Protein AF-A0A084VKW7-F1 (afdb_monomer_lite)

Radius of gyration: 19.2 Å; chains: 1; bounding box: 44×48×52 Å

Secondary structure (DSSP, 8-state):
--HHHHHHHHHHHHT-HHHHHHHHHH---TTHHHHHHHHHHHHHHTT----HHHHHHHHHHHHHHHHHHHHTT---GGGHHHHHHHHHHHHHHHHHHHHHS-TT-GGG--HHHHHHHHHHHHHHHHHHHH-TTSTHHHHHHHHHHHHHHHH-SPPTT-HHHHTTT----

Structure (mmCIF, N/CA/C/O backbone):
data_AF-A0A084VKW7-F1
#
_entry.id   AF-A0A084VKW7-F1
#
loop_
_atom_site.group_PDB
_atom_site.id
_atom_site.type_symbol
_atom_site.label_atom_id
_atom_site.label_alt_id
_atom_site.label_comp_id
_atom_site.label_asym_id
_atom_site.label_entity_id
_atom_site.label_seq_id
_atom_site.pdbx_PDB_ins_code
_atom_site.Cartn_x
_atom_site.Cartn_y
_atom_site.Cartn_z
_atom_site.occupancy
_atom_site.B_iso_or_equiv
_atom_site.auth_seq_id
_atom_site.auth_comp_id
_atom_site.auth_asym_id
_atom_site.auth_atom_id
_atom_site.pdbx_PDB_model_num
ATOM 1 N N . MET A 1 1 ? -5.909 1.938 31.028 1.00 54.00 1 MET A N 1
ATOM 2 C CA . MET A 1 1 ? -6.326 2.103 29.620 1.00 54.00 1 MET A CA 1
ATOM 3 C C . MET A 1 1 ? -6.392 3.584 29.345 1.00 54.00 1 MET A C 1
ATOM 5 O O . MET A 1 1 ? -7.127 4.265 30.053 1.00 54.00 1 MET A O 1
ATOM 9 N N . ASP A 1 2 ? -5.595 4.051 28.392 1.00 72.12 2 ASP A N 1
ATOM 10 C CA . ASP A 1 2 ? -5.531 5.462 28.027 1.00 72.12 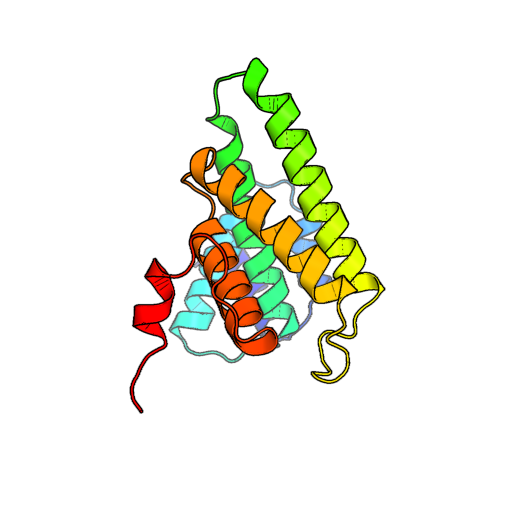2 ASP A CA 1
ATOM 11 C C . ASP A 1 2 ? -6.877 5.934 27.447 1.00 72.12 2 ASP A C 1
ATOM 13 O O . ASP A 1 2 ? -7.560 5.192 26.730 1.00 72.12 2 ASP A O 1
ATOM 17 N N . ARG A 1 3 ? -7.296 7.152 27.800 1.00 76.94 3 ARG A N 1
ATOM 18 C CA . ARG A 1 3 ? -8.562 7.749 27.346 1.00 76.94 3 ARG A CA 1
ATOM 19 C C . ARG A 1 3 ? -8.540 7.947 25.828 1.00 76.94 3 ARG A C 1
ATOM 21 O O . ARG A 1 3 ? -9.577 7.782 25.185 1.00 76.94 3 ARG A O 1
ATOM 28 N N . SER A 1 4 ? -7.357 8.214 25.277 1.00 78.56 4 SER A N 1
ATOM 29 C CA . SER A 1 4 ? -7.120 8.414 23.847 1.00 78.56 4 SER A CA 1
ATOM 30 C C . SER A 1 4 ? -7.295 7.122 23.044 1.00 78.56 4 SER A C 1
ATOM 32 O O . SER A 1 4 ? -8.042 7.116 22.067 1.00 78.56 4 SER A O 1
ATOM 34 N N . CYS A 1 5 ? -6.752 5.988 23.510 1.00 82.69 5 CYS A N 1
ATOM 35 C CA . CYS A 1 5 ? -6.929 4.686 22.845 1.00 82.69 5 CYS A CA 1
ATOM 36 C C . CYS A 1 5 ? -8.404 4.280 22.720 1.00 82.69 5 CYS A C 1
ATOM 38 O O . CYS A 1 5 ? -8.827 3.799 21.672 1.00 82.69 5 CYS A O 1
ATOM 40 N N . ARG A 1 6 ? -9.222 4.514 23.757 1.00 85.06 6 ARG A N 1
ATOM 41 C CA . ARG A 1 6 ? -10.665 4.209 23.697 1.00 85.06 6 ARG A CA 1
ATOM 42 C C . ARG A 1 6 ? -11.414 5.094 22.706 1.00 85.06 6 ARG A C 1
ATOM 44 O O . ARG A 1 6 ? -12.337 4.619 22.049 1.00 85.06 6 ARG A O 1
ATOM 51 N N . LYS A 1 7 ? -11.034 6.371 22.604 1.00 86.69 7 LYS A N 1
ATOM 52 C CA . LYS A 1 7 ? -11.626 7.299 21.633 1.00 86.69 7 LYS A CA 1
ATOM 53 C C . LYS A 1 7 ? -11.346 6.819 20.207 1.00 86.69 7 LYS A C 1
ATOM 55 O O . LYS A 1 7 ? -12.284 6.665 19.434 1.00 86.69 7 LYS A O 1
ATOM 60 N N . ILE A 1 8 ? -10.090 6.479 19.913 1.00 87.12 8 ILE A N 1
ATOM 61 C CA . ILE A 1 8 ? -9.663 5.941 18.614 1.00 87.12 8 ILE A CA 1
ATOM 62 C C . ILE A 1 8 ? -10.400 4.633 18.283 1.00 87.12 8 ILE A C 1
ATOM 64 O O . ILE A 1 8 ? -10.915 4.483 17.179 1.00 87.12 8 ILE A O 1
ATOM 68 N N . GLN A 1 9 ? -10.524 3.711 19.245 1.00 88.69 9 GLN A N 1
ATOM 69 C CA . GLN A 1 9 ? -11.262 2.458 19.044 1.00 88.69 9 GLN A CA 1
ATOM 70 C C . GLN A 1 9 ? -12.722 2.694 18.651 1.00 88.69 9 GLN A C 1
ATOM 72 O O . GLN A 1 9 ? -13.212 2.060 17.721 1.00 88.69 9 GLN A O 1
ATOM 77 N N . ASN A 1 10 ? -13.410 3.613 19.331 1.00 89.06 10 ASN A N 1
ATOM 78 C CA . ASN A 1 10 ? -14.802 3.925 19.013 1.00 89.06 10 ASN A CA 1
ATOM 79 C C . ASN A 1 10 ? -14.943 4.511 17.603 1.00 89.06 10 ASN A C 1
ATOM 81 O O . ASN A 1 10 ? -15.852 4.115 16.880 1.00 89.06 10 ASN A O 1
ATOM 85 N N . ILE A 1 11 ? -14.030 5.393 17.190 1.00 88.69 11 ILE A N 1
ATOM 86 C CA . ILE A 1 11 ? -14.020 5.961 15.833 1.00 88.69 11 ILE A CA 1
ATOM 87 C C . ILE A 1 11 ? -13.839 4.849 14.787 1.00 88.69 11 ILE A C 1
ATOM 89 O O . ILE A 1 11 ? -14.606 4.778 13.826 1.00 88.69 11 ILE A O 1
ATO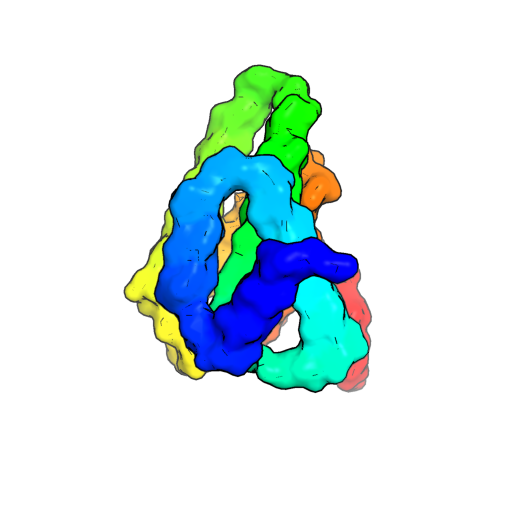M 93 N N . MET A 1 12 ? -12.886 3.931 15.009 1.00 89.50 12 MET A N 1
ATOM 94 C CA . MET A 1 12 ? -12.634 2.794 14.113 1.00 89.50 12 MET A CA 1
ATOM 95 C C . MET A 1 12 ? -13.842 1.859 13.993 1.00 89.50 12 MET A C 1
ATOM 97 O O . MET A 1 12 ? -14.191 1.446 12.889 1.00 89.50 12 MET A O 1
ATOM 101 N N . ILE A 1 13 ? -14.486 1.528 15.118 1.00 90.88 13 ILE A N 1
ATOM 102 C CA . ILE A 1 13 ? -15.669 0.655 15.145 1.00 90.88 13 ILE A CA 1
ATOM 103 C C . ILE A 1 13 ? -16.850 1.317 14.429 1.00 90.88 13 ILE A C 1
ATOM 105 O O . ILE A 1 13 ? -17.571 0.649 13.693 1.00 90.88 13 ILE A O 1
ATOM 109 N N . ASN A 1 14 ? -17.030 2.625 14.615 1.00 89.06 14 ASN A N 1
ATOM 110 C CA . ASN A 1 14 ? -18.103 3.384 13.975 1.00 89.06 14 ASN A CA 1
ATOM 111 C C . ASN A 1 14 ? -17.892 3.571 12.464 1.00 89.06 14 ASN A C 1
ATOM 113 O O . ASN A 1 14 ? -18.803 4.037 11.785 1.00 89.06 14 ASN A O 1
ATOM 117 N N . GLY A 1 15 ? -16.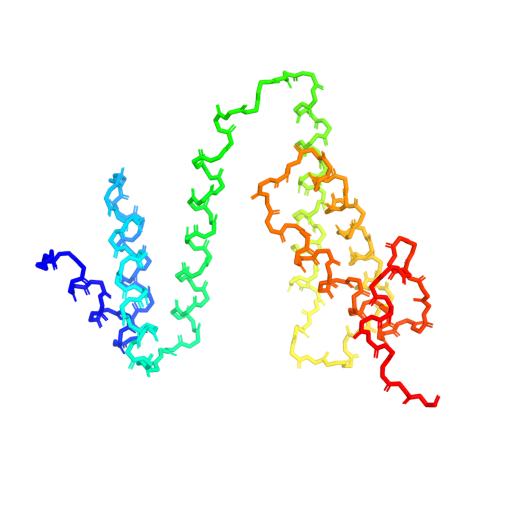712 3.230 11.932 1.00 85.06 15 GLY A N 1
ATOM 118 C CA . GLY A 1 15 ? -16.409 3.376 10.510 1.00 85.06 15 GLY A CA 1
ATOM 119 C C . GLY A 1 15 ? -16.237 4.828 10.058 1.00 85.06 15 GLY A C 1
ATOM 120 O O . GLY A 1 15 ? -16.338 5.099 8.867 1.00 85.06 15 GLY A O 1
ATOM 121 N N . ASN A 1 16 ? -16.003 5.768 10.980 1.00 88.31 16 ASN A N 1
ATOM 122 C CA . ASN A 1 16 ? -15.911 7.189 10.649 1.00 88.31 16 ASN A CA 1
ATOM 123 C C . ASN A 1 16 ? -14.491 7.556 10.190 1.00 88.31 16 ASN A C 1
ATOM 125 O O . ASN A 1 16 ? -13.661 7.987 10.992 1.00 88.31 16 ASN A O 1
ATOM 129 N N . LEU A 1 17 ? -14.211 7.356 8.899 1.00 88.00 17 LEU A N 1
ATOM 130 C CA . LEU A 1 17 ? -12.890 7.612 8.321 1.00 88.00 17 LEU A CA 1
ATOM 131 C C . LEU A 1 17 ? -12.476 9.083 8.454 1.00 88.00 17 LEU A C 1
ATOM 133 O O . LEU A 1 17 ? -11.359 9.351 8.876 1.00 88.00 17 LEU A O 1
ATOM 137 N N . SER A 1 18 ? -13.372 10.032 8.177 1.00 86.94 18 SER A N 1
ATOM 138 C CA . SER A 1 18 ? -13.041 11.463 8.211 1.00 86.94 18 SER A CA 1
ATOM 139 C C . SER A 1 18 ? -12.635 11.948 9.605 1.00 86.94 18 SER A C 1
ATOM 141 O O . SER A 1 18 ? -11.727 12.761 9.742 1.00 86.94 18 SER A O 1
ATOM 143 N N . GLU A 1 19 ? -13.279 11.434 10.655 1.00 87.19 19 GLU A N 1
ATOM 144 C CA . GLU A 1 19 ? -12.906 11.753 12.039 1.00 87.19 19 GLU A CA 1
ATOM 145 C C . GLU A 1 19 ? -11.561 11.117 12.423 1.00 87.19 19 GLU A C 1
ATOM 147 O O . GLU A 1 19 ? -10.783 11.709 13.171 1.00 87.19 19 GLU A O 1
ATOM 152 N N . LEU A 1 20 ? -11.260 9.932 11.883 1.00 86.31 20 LEU A N 1
ATOM 153 C CA . LEU A 1 20 ? -9.973 9.270 12.078 1.00 86.31 20 LEU A CA 1
ATOM 154 C C . LEU A 1 20 ? -8.838 10.006 11.349 1.00 86.31 20 LEU A C 1
ATOM 156 O O . LEU A 1 20 ? -7.764 10.182 11.919 1.00 86.31 20 LEU A O 1
ATOM 160 N N . GLU A 1 21 ? -9.087 10.474 10.126 1.00 87.44 21 GLU A N 1
ATOM 161 C CA . GLU A 1 21 ? -8.161 11.294 9.339 1.00 87.44 21 GLU A CA 1
ATOM 162 C C . GLU A 1 21 ? -7.846 12.610 10.042 1.00 87.44 21 GLU A C 1
ATOM 164 O O . GLU A 1 21 ? -6.675 12.953 10.188 1.00 87.44 21 GLU A O 1
ATOM 169 N N . GLN A 1 22 ? -8.871 13.315 10.530 1.00 85.62 22 GLN A N 1
ATOM 170 C CA . GLN A 1 22 ? -8.690 14.548 11.298 1.00 85.62 22 GLN A CA 1
ATOM 171 C C . GLN A 1 22 ? -7.852 14.309 12.552 1.00 85.62 22 GLN A C 1
ATOM 173 O O . GLN A 1 22 ? -6.930 15.068 12.815 1.00 85.62 22 GLN A O 1
ATOM 178 N N . LEU A 1 23 ? -8.104 13.221 13.288 1.00 84.50 23 LEU A N 1
ATOM 179 C CA . LEU A 1 23 ? -7.336 12.892 14.491 1.00 84.50 23 LEU A CA 1
ATOM 180 C C . LEU A 1 23 ? -5.849 12.660 14.185 1.00 84.50 23 LEU A C 1
ATOM 182 O O . LEU A 1 23 ? -4.996 13.073 14.962 1.00 84.50 23 LEU A O 1
ATOM 186 N N . VAL A 1 24 ? -5.537 12.026 13.052 1.00 81.62 24 VAL A N 1
ATOM 187 C CA . VAL A 1 24 ? -4.151 11.780 12.623 1.00 81.62 24 VAL A CA 1
ATOM 188 C C . VAL A 1 24 ? -3.494 13.030 12.017 1.00 81.62 24 VAL A C 1
ATOM 190 O O . VAL A 1 24 ? -2.277 13.166 12.099 1.00 81.62 24 VAL A O 1
ATOM 193 N N . GLN A 1 25 ? -4.262 13.945 11.415 1.00 77.69 25 GLN A N 1
ATOM 194 C CA . GLN A 1 25 ? -3.742 15.186 10.822 1.00 77.69 25 GLN A CA 1
ATOM 195 C C . GLN A 1 25 ? -3.560 16.325 11.836 1.00 77.69 25 GLN A C 1
ATOM 197 O O . GLN A 1 25 ? -2.604 17.090 11.706 1.00 77.69 25 GLN A O 1
ATOM 202 N N . ASP A 1 26 ? -4.457 16.448 12.818 1.00 68.06 26 ASP A N 1
ATOM 203 C CA . ASP A 1 26 ? -4.440 17.530 13.812 1.00 68.06 26 ASP A CA 1
ATOM 204 C C . ASP A 1 26 ? -3.394 17.309 14.914 1.00 68.06 26 ASP A C 1
ATOM 206 O O . ASP A 1 26 ? -2.934 18.272 15.532 1.00 68.06 26 ASP A O 1
ATOM 210 N N . GLU A 1 27 ? -2.991 16.062 15.169 1.00 60.06 27 GLU A N 1
ATOM 211 C CA . GLU A 1 27 ? -1.979 15.757 16.176 1.00 60.06 27 GLU A CA 1
ATOM 212 C C . GLU A 1 27 ? -0.581 15.642 15.548 1.00 60.06 27 GLU A C 1
ATOM 214 O O . GLU A 1 27 ? -0.187 14.622 14.992 1.00 60.06 27 GLU A O 1
ATOM 219 N N . THR A 1 28 ? 0.230 16.686 15.727 1.00 54.03 28 THR A N 1
ATOM 220 C CA . THR A 1 28 ? 1.699 16.667 15.577 1.00 54.03 28 THR A CA 1
ATOM 221 C C . THR A 1 28 ? 2.410 15.875 16.690 1.00 54.03 28 THR A C 1
ATOM 223 O O . THR A 1 28 ? 3.624 16.005 16.858 1.00 54.03 28 THR A O 1
ATOM 226 N N . ASP A 1 29 ? 1.673 15.086 17.476 1.00 54.31 29 ASP A N 1
ATOM 227 C CA . ASP A 1 29 ? 2.109 14.561 18.767 1.00 54.31 29 ASP A CA 1
ATOM 228 C C . ASP A 1 29 ? 2.707 13.148 18.650 1.00 54.31 29 ASP A C 1
ATOM 230 O O . ASP A 1 29 ? 2.173 12.253 17.992 1.00 54.31 29 ASP A O 1
ATOM 234 N N . ASP A 1 30 ? 3.815 12.918 19.358 1.00 60.75 30 ASP A N 1
ATOM 235 C CA . ASP A 1 30 ? 4.601 11.666 19.373 1.00 60.75 30 ASP A CA 1
ATOM 236 C C . ASP A 1 30 ? 3.793 10.447 19.899 1.00 60.75 30 ASP A C 1
ATOM 238 O O . ASP A 1 30 ? 4.212 9.291 19.814 1.00 60.75 30 ASP A O 1
ATOM 242 N N . PHE A 1 31 ? 2.587 10.689 20.427 1.00 64.56 31 PHE A N 1
ATOM 243 C CA . PHE A 1 31 ? 1.714 9.696 21.057 1.00 64.56 31 PHE A CA 1
ATOM 244 C C . PHE A 1 31 ? 0.592 9.161 20.155 1.00 64.56 31 PHE A C 1
ATOM 246 O O . PHE A 1 31 ? 0.018 8.112 20.467 1.00 64.56 31 PHE A O 1
ATOM 253 N N . THR A 1 32 ? 0.283 9.806 19.027 1.00 79.12 32 THR A N 1
ATOM 254 C CA . THR A 1 32 ? -0.851 9.421 18.168 1.00 79.12 32 THR A CA 1
ATOM 255 C C . THR A 1 32 ? -0.617 8.068 17.496 1.00 79.12 32 THR A C 1
ATOM 257 O O . THR A 1 32 ? -1.489 7.200 17.534 1.00 79.12 32 THR A O 1
ATOM 260 N N . ILE A 1 33 ? 0.585 7.823 16.963 1.00 84.50 33 ILE A N 1
ATOM 261 C CA . ILE A 1 33 ? 0.936 6.550 16.310 1.00 84.50 33 ILE A CA 1
ATOM 262 C C . ILE A 1 33 ? 0.985 5.371 17.302 1.00 84.50 33 ILE A C 1
ATOM 264 O O . ILE A 1 33 ? 0.388 4.330 17.001 1.00 84.50 33 ILE A O 1
ATOM 268 N N . PRO A 1 34 ? 1.623 5.474 18.487 1.00 85.88 34 PRO A N 1
ATOM 269 C CA . PRO A 1 34 ? 1.532 4.435 19.514 1.00 85.88 34 PRO A CA 1
ATOM 270 C C . PRO A 1 34 ? 0.089 4.120 19.931 1.00 85.88 34 PRO A C 1
ATOM 272 O O . PRO A 1 34 ? -0.284 2.947 20.000 1.00 85.88 34 PRO A O 1
ATOM 275 N N . ASN A 1 35 ? -0.743 5.148 20.135 1.00 87.81 35 ASN A N 1
ATOM 276 C CA . ASN A 1 35 ? -2.146 4.976 20.517 1.00 87.81 35 ASN A CA 1
ATOM 277 C C . ASN A 1 35 ? -2.981 4.340 19.393 1.00 87.81 35 ASN A C 1
ATOM 279 O O . ASN A 1 35 ? -3.804 3.463 19.661 1.00 87.81 35 ASN A O 1
ATOM 283 N N . LEU A 1 36 ? -2.732 4.720 18.135 1.00 87.88 36 LEU A N 1
ATOM 284 C CA . LEU A 1 36 ? -3.341 4.117 16.946 1.00 87.88 36 LEU A CA 1
ATOM 285 C C . LEU A 1 36 ? -2.954 2.638 16.816 1.00 87.88 36 LEU A C 1
ATOM 287 O O . LEU A 1 36 ? -3.818 1.784 16.619 1.00 87.88 36 LEU A O 1
ATOM 291 N N . THR A 1 37 ? -1.666 2.329 16.999 1.00 89.12 37 THR A N 1
ATOM 292 C CA . THR A 1 37 ? -1.126 0.961 16.964 1.00 89.12 37 THR A CA 1
ATOM 293 C C . THR A 1 37 ? -1.781 0.099 18.037 1.00 89.12 37 THR A C 1
ATOM 295 O O . THR A 1 37 ? -2.262 -0.997 17.747 1.00 89.12 37 THR A O 1
ATOM 298 N N . GLN A 1 38 ? -1.830 0.597 19.276 1.00 89.31 38 GLN A N 1
ATOM 299 C CA . GLN A 1 38 ? -2.431 -0.120 20.394 1.00 89.31 38 GLN A CA 1
ATOM 300 C C . GLN A 1 38 ? -3.930 -0.346 20.168 1.00 89.31 38 GLN A C 1
ATOM 302 O O . GLN A 1 38 ? -4.408 -1.472 20.320 1.00 89.31 38 GLN A O 1
ATOM 307 N N . ALA A 1 39 ? -4.668 0.699 19.784 1.00 90.44 39 ALA A N 1
ATOM 308 C CA . ALA A 1 39 ? -6.096 0.612 19.510 1.00 90.44 39 ALA A CA 1
ATOM 309 C C . ALA A 1 39 ? -6.393 -0.441 18.434 1.00 90.44 39 ALA A C 1
ATOM 311 O O . ALA A 1 39 ? -7.216 -1.330 18.660 1.00 90.44 39 ALA A O 1
ATOM 312 N N . TYR A 1 40 ? -5.678 -0.385 17.309 1.00 91.81 40 TYR A N 1
ATOM 313 C CA . TYR A 1 40 ? -5.847 -1.312 16.194 1.00 91.81 40 TYR A CA 1
ATOM 314 C C . TYR A 1 40 ? -5.487 -2.756 16.565 1.00 91.81 40 TYR A C 1
ATOM 316 O O . TYR A 1 40 ? -6.251 -3.680 16.276 1.00 91.81 40 TYR A O 1
ATOM 324 N N . ALA A 1 41 ? -4.363 -2.960 17.261 1.00 89.00 41 ALA A N 1
ATOM 325 C CA . ALA A 1 41 ? -3.926 -4.281 17.704 1.00 89.00 41 ALA A CA 1
ATOM 326 C C . ALA A 1 41 ? -4.935 -4.929 18.664 1.00 89.00 41 ALA A C 1
ATOM 328 O O . ALA A 1 41 ? -5.240 -6.113 18.525 1.00 89.00 41 ALA A O 1
ATOM 329 N N . GLU A 1 42 ? -5.502 -4.162 19.601 1.00 91.25 42 GLU A N 1
ATOM 330 C CA . GLU A 1 42 ? -6.537 -4.656 20.514 1.00 91.25 42 GLU A CA 1
ATOM 331 C C . GLU A 1 42 ? -7.820 -5.063 19.770 1.00 91.25 42 GLU A C 1
ATOM 333 O O . GLU A 1 42 ? -8.390 -6.115 20.071 1.00 91.25 42 GLU A O 1
ATOM 338 N N . LEU A 1 43 ? -8.264 -4.274 18.783 1.00 90.69 43 LEU A N 1
ATOM 339 C CA . LEU A 1 43 ? -9.448 -4.593 17.974 1.00 90.69 43 LEU A CA 1
ATOM 340 C C . LEU A 1 43 ? -9.233 -5.858 17.133 1.00 90.69 43 LEU A C 1
ATOM 342 O O . LEU A 1 43 ? -10.093 -6.742 17.120 1.00 90.69 43 LEU A O 1
ATOM 346 N N . LYS A 1 44 ? -8.059 -5.986 16.500 1.00 88.19 44 LYS A N 1
ATOM 347 C CA . LYS A 1 44 ? -7.665 -7.189 15.753 1.00 88.19 44 LYS A CA 1
ATOM 348 C C . LYS A 1 44 ? -7.557 -8.414 16.654 1.00 88.19 44 LYS A C 1
ATOM 350 O O . LYS A 1 44 ? -8.084 -9.462 16.301 1.00 88.19 44 LYS A O 1
ATOM 355 N N . HIS A 1 45 ? -6.939 -8.289 17.829 1.00 89.75 45 HIS A N 1
ATOM 356 C CA . HIS A 1 45 ? -6.810 -9.398 18.779 1.00 89.75 45 HIS A CA 1
ATOM 357 C C . HIS A 1 45 ? -8.173 -9.898 19.279 1.00 89.75 45 HIS A C 1
ATOM 359 O O . HIS A 1 45 ? -8.348 -11.085 19.541 1.00 89.75 45 HIS A O 1
ATOM 365 N N . ARG A 1 46 ? -9.162 -9.001 19.369 1.00 90.25 46 ARG A N 1
ATOM 366 C CA . ARG A 1 46 ? -10.552 -9.329 19.721 1.00 90.25 46 ARG A CA 1
ATOM 367 C C . ARG A 1 46 ? -11.409 -9.772 18.530 1.00 90.25 46 ARG A C 1
ATOM 369 O O . ARG A 1 46 ? -12.589 -10.038 18.729 1.00 90.25 46 ARG A O 1
ATOM 376 N N . ASN A 1 47 ? -10.843 -9.861 17.323 1.00 88.12 47 ASN A N 1
ATOM 377 C CA . ASN A 1 47 ? -11.552 -10.181 16.079 1.00 88.12 47 ASN A CA 1
ATOM 378 C C . ASN A 1 47 ? -12.770 -9.277 15.813 1.00 88.12 47 ASN A C 1
ATOM 380 O O . ASN A 1 47 ? -13.789 -9.735 15.296 1.00 88.12 47 ASN A O 1
ATOM 384 N N . ILE A 1 48 ? -12.680 -7.994 16.172 1.00 90.50 48 ILE A N 1
ATOM 385 C CA . ILE A 1 48 ? -13.747 -7.035 15.881 1.00 90.50 48 ILE A CA 1
ATOM 386 C C . ILE A 1 48 ? -13.685 -6.690 14.383 1.00 90.50 48 ILE A C 1
ATOM 388 O O . ILE A 1 48 ? -12.631 -6.247 13.916 1.00 90.50 48 ILE A O 1
ATOM 392 N N . PRO A 1 49 ? -14.770 -6.898 13.614 1.00 86.38 49 PRO A N 1
ATOM 393 C CA . PRO A 1 49 ? -14.797 -6.539 12.204 1.00 86.38 49 PRO A CA 1
ATOM 394 C C . PRO A 1 49 ? -14.779 -5.016 12.059 1.00 86.38 49 PRO A C 1
ATOM 396 O O . PRO A 1 49 ? -15.545 -4.311 12.713 1.00 86.38 49 PRO A O 1
ATOM 399 N N . LEU A 1 50 ? -13.903 -4.520 11.190 1.00 90.38 50 LEU A N 1
ATOM 400 C CA . LEU A 1 50 ? -13.782 -3.104 10.854 1.00 90.38 50 LEU A CA 1
ATOM 401 C C . LEU A 1 50 ? -14.114 -2.904 9.378 1.00 90.38 50 LEU A C 1
ATOM 403 O O . LEU A 1 50 ? -13.914 -3.810 8.564 1.00 90.38 50 LEU A O 1
ATOM 407 N N . ALA A 1 51 ? -14.597 -1.711 9.035 1.00 90.44 51 ALA A N 1
ATOM 408 C CA . ALA A 1 51 ? -14.788 -1.328 7.643 1.00 90.44 51 ALA A CA 1
ATOM 409 C C . ALA A 1 51 ? -13.451 -1.395 6.887 1.00 90.44 51 ALA A C 1
ATOM 411 O O . ALA A 1 51 ? -12.403 -1.035 7.431 1.00 90.44 51 ALA A O 1
ATOM 412 N N . ALA A 1 52 ? -13.488 -1.847 5.630 1.00 84.06 52 ALA A N 1
ATOM 413 C CA . ALA A 1 52 ? -12.283 -2.016 4.823 1.00 84.06 52 ALA A CA 1
ATOM 414 C C . ALA A 1 52 ? -11.488 -0.707 4.727 1.00 84.06 52 ALA A C 1
ATOM 416 O O . ALA A 1 52 ? -10.278 -0.713 4.906 1.00 84.06 52 ALA A O 1
ATOM 417 N N . GLU A 1 53 ? -12.158 0.420 4.517 1.00 84.50 53 GLU A N 1
ATOM 418 C CA . GLU A 1 53 ? -11.530 1.741 4.404 1.00 84.50 53 GLU A CA 1
ATOM 419 C C . GLU A 1 53 ? -10.747 2.131 5.670 1.00 84.50 53 GLU A C 1
ATOM 421 O O . GLU A 1 53 ? -9.608 2.580 5.571 1.00 84.50 53 GLU A O 1
ATOM 426 N N . ILE A 1 54 ? -11.295 1.850 6.861 1.00 89.50 54 ILE A N 1
ATOM 427 C CA . ILE A 1 54 ? -10.605 2.064 8.144 1.00 89.50 54 ILE A CA 1
ATOM 428 C C . ILE A 1 54 ? -9.354 1.193 8.240 1.00 89.50 54 ILE A C 1
ATOM 430 O O . ILE A 1 54 ? -8.300 1.672 8.648 1.00 89.50 54 ILE A O 1
ATOM 434 N N . VAL A 1 55 ? -9.456 -0.083 7.860 1.00 86.25 55 VAL A N 1
ATOM 435 C CA . VAL A 1 55 ? -8.315 -1.010 7.872 1.00 86.25 55 VAL A CA 1
ATOM 436 C C . VAL A 1 55 ? -7.191 -0.490 6.978 1.00 86.25 55 VAL A C 1
ATOM 438 O O . VAL A 1 55 ? -6.060 -0.374 7.444 1.00 86.25 55 VAL A O 1
ATOM 441 N N . HIS A 1 56 ? -7.508 -0.126 5.733 1.00 85.00 56 HIS A N 1
ATOM 442 C CA . HIS A 1 56 ? -6.517 0.380 4.783 1.00 85.00 56 HIS A CA 1
ATOM 443 C C . HIS A 1 56 ? -5.864 1.671 5.279 1.00 85.00 56 HIS A C 1
ATOM 445 O O . HIS A 1 56 ? -4.642 1.787 5.234 1.00 85.00 56 HIS A O 1
ATOM 451 N N . PHE A 1 57 ? -6.658 2.613 5.795 1.00 88.44 57 PHE A N 1
ATOM 452 C CA . PHE A 1 57 ? -6.147 3.874 6.324 1.00 88.44 57 PHE A CA 1
ATOM 453 C C . PHE A 1 57 ? -5.185 3.661 7.500 1.00 88.44 57 PHE A C 1
ATOM 455 O O . PHE A 1 57 ? -4.073 4.188 7.510 1.00 88.44 57 PHE A O 1
ATOM 462 N N . VAL A 1 58 ? -5.587 2.851 8.483 1.00 86.69 58 VAL A N 1
ATOM 463 C CA . VAL A 1 58 ? -4.778 2.601 9.682 1.00 86.69 58 VAL A CA 1
ATOM 464 C C . VAL A 1 58 ? -3.485 1.883 9.324 1.00 86.69 58 VAL A C 1
ATOM 466 O O . VAL A 1 58 ? -2.416 2.283 9.778 1.00 86.69 58 VAL A O 1
ATOM 469 N N . GLU A 1 59 ? -3.554 0.843 8.495 1.00 86.31 59 GLU A N 1
ATOM 470 C CA . GLU A 1 59 ? -2.359 0.119 8.057 1.00 86.31 59 GLU A CA 1
ATOM 471 C C . GLU A 1 59 ? -1.408 1.028 7.275 1.00 86.31 59 GLU A C 1
ATOM 473 O O . GLU A 1 59 ? -0.199 0.989 7.513 1.00 86.31 59 GLU A O 1
ATOM 478 N N . TYR A 1 60 ? -1.941 1.898 6.414 1.00 85.00 60 TYR A N 1
ATOM 479 C CA . TYR A 1 60 ? -1.154 2.894 5.695 1.00 85.00 60 TYR A CA 1
ATOM 480 C C . TYR A 1 60 ? -0.409 3.844 6.644 1.00 85.00 60 TYR A C 1
ATOM 482 O O . TYR A 1 60 ? 0.810 3.988 6.524 1.00 85.00 60 TYR A O 1
ATOM 490 N N . GLU A 1 61 ? -1.093 4.447 7.620 1.00 84.44 61 GLU A N 1
ATOM 491 C CA . GLU A 1 61 ? -0.462 5.394 8.552 1.00 84.44 61 GLU A CA 1
ATOM 492 C C . GLU A 1 61 ? 0.569 4.716 9.467 1.00 84.44 61 GLU A C 1
ATOM 494 O O . GLU A 1 61 ? 1.649 5.263 9.698 1.00 84.44 61 GLU A O 1
ATOM 499 N N . LEU A 1 62 ? 0.313 3.482 9.915 1.00 84.31 62 LEU A N 1
ATOM 500 C CA . LEU A 1 62 ? 1.286 2.706 10.692 1.00 84.31 62 LEU A CA 1
ATOM 501 C C . LEU A 1 62 ? 2.549 2.382 9.881 1.00 84.31 62 LEU A C 1
ATOM 503 O O . LEU A 1 62 ? 3.671 2.514 10.380 1.00 84.31 62 LEU A O 1
ATOM 507 N N . ILE A 1 63 ? 2.383 1.989 8.616 1.00 77.50 63 ILE A N 1
ATOM 508 C CA . ILE A 1 63 ? 3.497 1.724 7.700 1.00 77.50 63 ILE A CA 1
ATOM 509 C C . ILE A 1 63 ? 4.290 3.013 7.448 1.00 77.50 63 ILE A C 1
ATOM 511 O O . ILE A 1 63 ? 5.514 3.022 7.590 1.00 77.50 63 ILE A O 1
ATOM 515 N N . LYS A 1 64 ? 3.609 4.115 7.132 1.00 80.81 64 LYS A N 1
ATOM 516 C CA . LYS A 1 64 ? 4.213 5.434 6.907 1.00 80.81 64 LYS A CA 1
ATOM 517 C C . LYS A 1 64 ? 5.026 5.901 8.116 1.00 80.81 64 LYS A C 1
ATOM 519 O O . LYS A 1 64 ? 6.191 6.271 7.954 1.00 80.81 64 LYS A O 1
ATOM 524 N N . ALA A 1 65 ? 4.470 5.804 9.323 1.00 76.94 65 ALA A N 1
ATOM 525 C CA . ALA A 1 65 ? 5.169 6.163 10.553 1.00 76.94 65 ALA A CA 1
ATOM 526 C C . ALA A 1 65 ? 6.403 5.277 10.801 1.00 76.94 65 ALA A C 1
ATOM 528 O O . ALA A 1 65 ? 7.467 5.776 11.179 1.00 76.94 65 ALA A O 1
ATOM 529 N N . SER A 1 66 ? 6.309 3.971 10.511 1.00 69.88 66 SER A N 1
ATOM 530 C CA . SER A 1 66 ? 7.453 3.052 10.614 1.00 69.88 66 SER A CA 1
ATOM 531 C C . SER A 1 66 ? 8.627 3.478 9.720 1.00 69.88 66 SER A C 1
ATOM 533 O O . SER A 1 66 ? 9.793 3.319 10.094 1.00 69.88 66 SER A O 1
ATOM 535 N N . TYR A 1 67 ? 8.338 4.087 8.566 1.00 65.38 67 TYR A N 1
ATOM 536 C CA . TYR A 1 67 ? 9.349 4.576 7.633 1.00 65.38 67 TYR A CA 1
ATOM 537 C C . TYR A 1 67 ? 9.947 5.915 8.032 1.00 65.38 67 TYR A C 1
ATOM 539 O O . TYR A 1 67 ? 11.169 6.066 7.965 1.00 65.38 67 TYR A O 1
ATOM 547 N N . GLN A 1 68 ? 9.126 6.857 8.491 1.00 69.75 68 GLN A N 1
ATOM 548 C CA . GLN A 1 68 ? 9.601 8.160 8.958 1.00 69.75 68 GLN A CA 1
ATOM 549 C C . GLN A 1 68 ? 10.576 8.010 10.136 1.00 69.75 68 GLN A C 1
ATOM 551 O O . GLN A 1 68 ? 11.658 8.596 10.112 1.00 69.75 68 GLN A O 1
ATOM 556 N N . ASN A 1 69 ? 10.274 7.124 11.091 1.00 62.94 69 ASN A N 1
ATOM 557 C CA . ASN A 1 69 ? 11.179 6.823 12.207 1.00 62.94 69 ASN A CA 1
ATOM 558 C C . ASN A 1 69 ? 12.448 6.054 11.791 1.00 62.94 69 ASN A C 1
ATOM 560 O O . ASN A 1 69 ? 13.448 6.044 12.507 1.00 62.94 69 ASN A O 1
ATOM 564 N N . THR A 1 70 ? 12.440 5.418 10.619 1.00 53.62 70 THR A N 1
ATOM 565 C CA . THR A 1 70 ? 13.559 4.608 10.124 1.00 53.62 70 THR A CA 1
ATOM 566 C C . THR A 1 70 ? 14.542 5.399 9.252 1.00 53.62 70 THR A C 1
ATOM 568 O O . THR A 1 70 ? 15.740 5.095 9.257 1.00 53.62 70 THR A O 1
ATOM 571 N N . ALA A 1 71 ? 14.067 6.409 8.516 1.00 51.62 71 ALA A N 1
ATOM 572 C CA . ALA A 1 71 ? 14.863 7.194 7.567 1.00 51.62 71 ALA A CA 1
ATOM 573 C C . ALA A 1 71 ? 15.996 8.006 8.230 1.00 51.62 71 ALA A C 1
ATOM 575 O O . ALA A 1 71 ? 17.022 8.259 7.599 1.00 51.62 71 ALA A O 1
ATOM 576 N N . TYR A 1 72 ? 15.882 8.320 9.524 1.00 45.94 72 TYR A N 1
ATOM 577 C CA . TYR A 1 72 ? 16.885 9.089 10.274 1.00 45.94 72 TYR A CA 1
ATOM 578 C C . TYR A 1 72 ? 18.230 8.374 10.516 1.00 45.94 72 TYR A C 1
ATOM 580 O O . TYR A 1 72 ? 19.160 8.992 11.030 1.00 45.94 72 TYR A O 1
ATOM 588 N N . GLN A 1 73 ? 18.385 7.097 10.144 1.00 50.09 73 GLN A N 1
ATOM 589 C CA . GLN A 1 73 ? 19.628 6.338 10.376 1.00 50.09 73 GLN A CA 1
ATOM 590 C C . GLN A 1 73 ? 20.477 6.070 9.117 1.00 50.09 73 GLN A C 1
ATOM 592 O O . GLN A 1 73 ? 21.524 5.429 9.217 1.00 50.09 73 GLN A O 1
ATOM 597 N N . ALA A 1 74 ? 20.077 6.544 7.933 1.00 48.56 74 ALA A N 1
ATOM 598 C CA . ALA A 1 74 ? 20.819 6.291 6.695 1.00 48.56 74 ALA A CA 1
ATOM 599 C C . ALA A 1 74 ? 21.896 7.367 6.431 1.00 48.56 74 ALA A C 1
ATOM 601 O O . ALA A 1 74 ? 21.687 8.338 5.710 1.00 48.56 74 ALA A O 1
ATOM 602 N N . VAL A 1 75 ? 23.081 7.175 7.014 1.00 45.41 75 VAL A N 1
ATOM 603 C CA . VAL A 1 75 ? 24.284 7.990 6.768 1.00 45.41 75 VAL A CA 1
ATOM 604 C C . VAL A 1 75 ? 24.849 7.686 5.369 1.00 45.41 75 VAL A C 1
ATOM 606 O O . VAL A 1 75 ? 25.376 6.598 5.137 1.00 45.41 75 VAL A O 1
ATOM 609 N N . GLY A 1 76 ? 24.770 8.641 4.431 1.00 50.53 76 GLY A N 1
ATOM 610 C CA . GLY A 1 76 ? 25.489 8.568 3.146 1.00 50.53 76 GLY A CA 1
ATOM 611 C C . GLY A 1 76 ? 24.954 9.493 2.045 1.00 50.53 76 GLY A C 1
ATOM 612 O O . GLY A 1 76 ? 24.181 9.058 1.196 1.00 50.53 76 GLY A O 1
ATOM 613 N N . MET A 1 77 ? 25.416 10.747 2.009 1.00 50.50 77 MET A N 1
ATOM 614 C CA . MET A 1 77 ? 24.881 11.812 1.137 1.00 50.50 77 MET A CA 1
ATOM 615 C C . MET A 1 77 ? 25.014 11.560 -0.380 1.00 50.50 77 MET A C 1
ATOM 617 O O . MET A 1 77 ? 24.184 12.041 -1.136 1.00 50.50 77 MET A O 1
ATOM 621 N N . ALA A 1 78 ? 25.985 10.770 -0.852 1.00 47.88 78 ALA A N 1
ATOM 622 C CA . ALA A 1 78 ? 26.173 10.532 -2.294 1.00 47.88 78 ALA A CA 1
ATOM 623 C C . ALA A 1 78 ? 25.241 9.454 -2.892 1.00 47.88 78 ALA A C 1
ATOM 625 O O . ALA A 1 78 ? 25.021 9.429 -4.097 1.00 47.88 78 ALA A O 1
ATOM 626 N N . LYS A 1 79 ? 24.677 8.559 -2.065 1.00 57.84 79 LYS A N 1
ATOM 627 C CA . LYS A 1 79 ? 23.691 7.543 -2.496 1.00 57.84 79 LYS A CA 1
ATOM 628 C C . LYS A 1 79 ? 22.252 8.061 -2.450 1.00 57.84 79 LYS A C 1
ATOM 630 O O . LYS A 1 79 ? 21.337 7.342 -2.839 1.00 57.84 79 LYS A O 1
ATOM 635 N N . HIS A 1 80 ? 22.056 9.280 -1.954 1.00 63.84 80 HIS A N 1
ATOM 636 C CA . HIS A 1 80 ? 20.742 9.858 -1.713 1.00 63.84 80 HIS A CA 1
ATOM 637 C C . HIS A 1 80 ? 20.035 10.263 -3.017 1.00 63.84 80 HIS A C 1
ATOM 639 O O . HIS A 1 80 ? 18.834 10.049 -3.142 1.00 63.84 80 HIS A O 1
ATOM 645 N N . ASP A 1 81 ? 20.771 10.758 -4.016 1.00 68.06 81 ASP A N 1
ATOM 646 C CA . ASP A 1 81 ? 20.173 11.252 -5.265 1.00 68.06 81 ASP A CA 1
ATOM 647 C C . ASP A 1 81 ? 19.654 10.126 -6.172 1.00 68.06 81 ASP A C 1
ATOM 649 O O . ASP A 1 81 ? 18.520 10.199 -6.643 1.00 68.06 81 ASP A O 1
ATOM 653 N N . GLU A 1 82 ? 20.417 9.040 -6.369 1.00 73.69 82 GLU A N 1
ATOM 654 C CA . GLU A 1 82 ? 19.934 7.879 -7.144 1.00 73.69 82 GLU A CA 1
ATOM 655 C C . GLU A 1 82 ? 18.740 7.209 -6.450 1.00 73.69 82 GLU A C 1
ATOM 657 O O . GLU A 1 82 ? 17.775 6.788 -7.091 1.00 73.69 82 GLU A O 1
ATOM 662 N N . LEU A 1 83 ? 18.786 7.138 -5.121 1.00 73.06 83 LEU A N 1
ATOM 663 C CA . LEU A 1 83 ? 17.714 6.584 -4.310 1.00 73.06 83 LEU A CA 1
ATOM 664 C C . LEU A 1 83 ? 16.437 7.431 -4.398 1.00 73.06 83 LEU A C 1
ATOM 666 O O . LEU A 1 83 ? 15.350 6.883 -4.588 1.00 73.06 83 LEU A O 1
ATOM 670 N N . SER A 1 84 ? 16.576 8.752 -4.296 1.00 76.44 84 SER A N 1
ATOM 671 C CA . SER A 1 84 ? 15.484 9.713 -4.445 1.00 76.44 84 SER A CA 1
ATOM 672 C C . SER A 1 84 ? 14.871 9.624 -5.843 1.00 76.44 84 SER A C 1
ATOM 674 O O . SER A 1 84 ? 13.662 9.433 -5.968 1.00 76.44 84 SER A O 1
ATOM 676 N N . SER A 1 85 ? 15.704 9.623 -6.891 1.00 79.75 85 SER A N 1
ATOM 677 C CA . SER A 1 85 ? 15.254 9.486 -8.282 1.00 79.75 85 SER A CA 1
ATOM 678 C C . SER A 1 85 ? 14.472 8.194 -8.500 1.00 79.75 85 SER A C 1
ATOM 680 O O . SER A 1 85 ? 13.357 8.228 -9.006 1.00 79.75 85 SER A O 1
ATOM 682 N N . ARG A 1 86 ? 15.004 7.045 -8.065 1.00 78.62 86 ARG A N 1
ATOM 683 C CA . ARG A 1 86 ? 14.316 5.756 -8.241 1.00 78.62 86 ARG A CA 1
ATOM 684 C C . ARG A 1 86 ? 13.038 5.645 -7.422 1.00 78.62 86 ARG A C 1
ATOM 686 O O . ARG A 1 86 ? 12.120 4.945 -7.838 1.00 78.62 86 ARG A O 1
ATOM 693 N N . THR A 1 87 ? 12.979 6.300 -6.266 1.00 80.00 87 THR A N 1
ATOM 694 C CA . THR A 1 87 ? 11.749 6.374 -5.470 1.00 80.00 87 THR A CA 1
ATOM 695 C C . THR A 1 87 ? 10.700 7.207 -6.201 1.00 80.00 87 THR A C 1
ATOM 697 O O . THR A 1 87 ? 9.566 6.759 -6.335 1.00 80.00 87 THR A O 1
ATOM 700 N N . ALA A 1 88 ? 11.083 8.365 -6.746 1.00 81.38 88 ALA A N 1
ATOM 701 C CA . ALA A 1 88 ? 10.196 9.211 -7.540 1.00 81.38 88 ALA A CA 1
ATOM 702 C C . ALA A 1 88 ? 9.686 8.492 -8.802 1.00 81.38 88 ALA A C 1
ATOM 704 O O . ALA A 1 88 ? 8.493 8.543 -9.098 1.00 81.38 88 ALA A O 1
ATOM 705 N N . ASP A 1 89 ? 10.557 7.763 -9.503 1.00 82.00 89 ASP A N 1
ATOM 706 C CA . ASP A 1 89 ? 10.178 6.968 -10.676 1.00 82.00 89 ASP A CA 1
ATOM 707 C C . ASP A 1 89 ? 9.200 5.842 -10.314 1.00 82.00 89 ASP A C 1
ATOM 709 O O . ASP A 1 89 ? 8.217 5.617 -11.025 1.00 82.00 89 ASP A O 1
ATOM 713 N N . MET A 1 90 ? 9.426 5.163 -9.184 1.00 82.88 90 MET A N 1
ATOM 714 C CA . MET A 1 90 ? 8.521 4.136 -8.665 1.00 82.88 90 MET A CA 1
ATOM 715 C C . MET A 1 90 ? 7.139 4.712 -8.334 1.00 82.88 90 MET A C 1
ATOM 717 O O . MET A 1 90 ? 6.138 4.140 -8.758 1.00 82.88 90 MET A O 1
ATOM 721 N N . VAL A 1 91 ? 7.084 5.843 -7.620 1.00 83.25 91 VAL A N 1
ATOM 722 C CA . VAL A 1 91 ? 5.828 6.540 -7.285 1.00 83.25 91 VAL A CA 1
ATOM 723 C C . VAL A 1 91 ? 5.090 6.934 -8.560 1.00 83.25 91 VAL A C 1
ATOM 725 O O . VAL A 1 91 ? 3.939 6.559 -8.738 1.00 83.25 91 VAL A O 1
ATOM 728 N N . LYS A 1 92 ? 5.783 7.553 -9.520 1.00 83.81 92 LYS A N 1
ATOM 729 C CA . LYS A 1 92 ? 5.197 7.926 -10.811 1.00 83.81 92 LYS A CA 1
ATOM 730 C C . LYS A 1 92 ? 4.613 6.726 -11.563 1.00 83.81 92 LYS A C 1
ATOM 732 O O . LYS A 1 92 ? 3.573 6.857 -12.203 1.00 83.81 92 LYS A O 1
ATOM 737 N N . CYS A 1 93 ? 5.276 5.568 -11.527 1.00 81.44 93 CYS A N 1
ATOM 738 C CA . CYS A 1 93 ? 4.746 4.347 -12.139 1.00 81.44 93 CYS A CA 1
ATOM 739 C C . CYS A 1 93 ? 3.454 3.884 -11.456 1.00 81.44 93 CYS A C 1
ATOM 741 O O . CYS A 1 93 ? 2.528 3.480 -12.156 1.00 81.44 93 CYS A O 1
ATOM 743 N N . ILE A 1 94 ? 3.388 3.959 -10.124 1.00 83.75 94 ILE A N 1
ATOM 744 C CA . ILE A 1 94 ? 2.201 3.604 -9.335 1.00 83.75 94 ILE A CA 1
ATOM 745 C C . ILE A 1 94 ? 1.054 4.581 -9.622 1.00 83.75 94 ILE A C 1
ATOM 747 O O . ILE A 1 94 ? -0.019 4.127 -10.009 1.00 83.75 94 ILE A O 1
ATOM 751 N N . ASP A 1 95 ? 1.298 5.892 -9.575 1.00 83.50 95 ASP A N 1
ATOM 752 C CA . ASP A 1 95 ? 0.292 6.926 -9.876 1.00 83.50 95 ASP A CA 1
ATOM 753 C C . ASP A 1 95 ? -0.321 6.732 -11.269 1.00 83.50 95 ASP A C 1
ATOM 755 O O . ASP A 1 95 ? -1.519 6.888 -11.503 1.00 83.50 95 ASP A O 1
ATOM 759 N N . LEU A 1 96 ? 0.529 6.381 -12.234 1.00 82.56 96 LEU A N 1
ATOM 760 C CA . LEU A 1 96 ? 0.119 6.108 -13.600 1.00 82.56 96 LEU A CA 1
ATOM 761 C C . LEU A 1 96 ? -0.744 4.843 -13.707 1.00 82.56 96 LEU A C 1
ATOM 763 O O . LEU A 1 96 ? -1.626 4.808 -14.562 1.00 82.56 96 LEU A O 1
ATOM 767 N N . ILE A 1 97 ? -0.502 3.819 -12.888 1.00 83.06 97 ILE A N 1
ATOM 768 C CA . ILE A 1 97 ? -1.369 2.635 -12.808 1.00 83.06 97 ILE A CA 1
ATOM 769 C C . ILE A 1 97 ? -2.718 3.032 -12.207 1.00 83.06 97 ILE A C 1
ATOM 771 O O . ILE A 1 97 ? -3.747 2.781 -12.822 1.00 83.06 97 ILE A O 1
ATOM 775 N N . GLU A 1 98 ? -2.727 3.725 -11.069 1.00 81.94 98 GLU A N 1
ATOM 776 C CA . GLU A 1 98 ? -3.969 4.138 -10.398 1.00 81.94 98 GLU A CA 1
ATOM 777 C C . GLU A 1 98 ? -4.851 5.030 -11.278 1.00 81.94 98 GLU A C 1
ATOM 779 O O . GLU A 1 98 ? -6.074 4.907 -11.279 1.00 81.94 98 GLU A O 1
ATOM 784 N N . LYS A 1 99 ? -4.236 5.916 -12.068 1.00 82.38 99 LYS A N 1
ATOM 785 C CA . LYS A 1 99 ? -4.962 6.836 -12.948 1.00 82.38 99 LYS A CA 1
ATOM 786 C C . LYS A 1 99 ? -5.550 6.163 -14.188 1.00 82.38 99 LYS A C 1
ATOM 788 O O . LYS A 1 99 ? -6.562 6.635 -14.707 1.00 82.38 99 LYS A O 1
ATOM 793 N N . HIS A 1 100 ? -4.870 5.154 -14.728 1.00 79.19 100 HIS A N 1
ATOM 794 C CA . HIS A 1 100 ? -5.172 4.619 -16.058 1.00 79.19 100 HIS A CA 1
ATOM 795 C C . HIS A 1 100 ? -5.755 3.210 -16.052 1.00 79.19 100 HIS A C 1
ATOM 797 O O . HIS A 1 100 ? -6.279 2.808 -17.087 1.00 79.19 100 HIS A O 1
ATOM 803 N N . HIS A 1 101 ? -5.709 2.503 -14.923 1.00 74.81 101 HIS A N 1
ATOM 804 C CA . HIS A 1 101 ? -6.182 1.130 -14.812 1.00 74.81 101 HIS A CA 1
ATOM 805 C C . HIS A 1 101 ? -7.241 1.003 -13.720 1.00 74.81 101 HIS A C 1
ATOM 807 O O . HIS A 1 101 ? -7.050 1.430 -12.581 1.00 74.81 101 HIS A O 1
ATOM 813 N N . GLN A 1 102 ? -8.368 0.380 -14.055 1.00 68.12 102 GLN A N 1
ATOM 814 C CA . GLN A 1 102 ? -9.397 0.031 -13.084 1.00 68.12 102 GLN A CA 1
ATOM 815 C C . GLN A 1 102 ? -8.954 -1.210 -12.307 1.00 68.12 102 GLN A C 1
ATOM 817 O O . GLN A 1 102 ? -9.112 -2.344 -12.758 1.00 68.12 102 GLN A O 1
ATOM 822 N N . THR A 1 103 ? -8.450 -1.002 -11.090 1.00 62.72 103 THR A N 1
ATOM 823 C CA . THR A 1 103 ? -7.900 -2.046 -10.201 1.00 62.72 103 THR A CA 1
ATOM 824 C C . THR A 1 103 ? -8.881 -3.171 -9.825 1.00 62.72 103 THR A C 1
ATOM 826 O O . THR A 1 103 ? -8.467 -4.162 -9.226 1.00 62.72 103 THR A O 1
ATOM 829 N N . GLY A 1 104 ? -10.165 -3.055 -10.191 1.00 58.47 104 GLY A N 1
ATOM 830 C CA . GLY A 1 104 ? -11.216 -4.046 -9.937 1.00 58.47 104 GLY A CA 1
ATOM 831 C C . GLY A 1 104 ? -11.564 -4.984 -11.104 1.00 58.47 104 GLY A C 1
ATOM 832 O O . GLY A 1 104 ? -12.350 -5.908 -10.897 1.00 58.47 104 GLY A O 1
ATOM 833 N N . LEU A 1 105 ? -11.022 -4.783 -12.314 1.00 62.09 105 LEU A N 1
ATOM 834 C CA . LEU A 1 105 ? -11.362 -5.594 -13.493 1.00 62.09 105 LEU A CA 1
ATOM 835 C C . LEU A 1 105 ? -10.129 -6.304 -14.067 1.00 62.09 105 LEU A C 1
ATOM 837 O O . LEU A 1 105 ? -9.235 -5.683 -14.630 1.00 62.09 105 LEU A O 1
ATOM 841 N N . TYR A 1 106 ? -10.121 -7.641 -14.017 1.00 58.34 106 TYR A N 1
ATOM 842 C CA . TYR A 1 106 ? -9.054 -8.473 -14.602 1.00 58.34 106 TYR A CA 1
ATOM 843 C C . TYR A 1 106 ? -8.921 -8.342 -16.128 1.00 58.34 106 TYR A C 1
ATOM 845 O O . TYR A 1 106 ? -7.923 -8.772 -16.700 1.00 58.34 106 TYR A O 1
ATOM 853 N N . THR A 1 107 ? -9.921 -7.770 -16.796 1.00 63.28 107 THR A N 1
ATOM 854 C CA . THR A 1 107 ? -9.918 -7.530 -18.244 1.00 63.28 107 THR A CA 1
ATOM 855 C C . THR A 1 107 ? -9.114 -6.296 -18.650 1.00 63.28 107 THR A C 1
ATOM 857 O O . THR A 1 107 ? -8.866 -6.122 -19.837 1.00 63.28 107 THR A O 1
ATOM 860 N N . ASP A 1 108 ? -8.706 -5.457 -17.694 1.00 63.97 108 ASP A N 1
ATOM 861 C CA . ASP A 1 108 ? -7.956 -4.214 -17.933 1.00 63.97 108 ASP A CA 1
ATOM 862 C C . ASP A 1 108 ? -6.431 -4.408 -17.812 1.00 63.97 108 ASP A C 1
ATOM 864 O O . ASP A 1 108 ? -5.665 -3.486 -17.541 1.00 63.97 108 ASP A O 1
ATOM 868 N N . ILE A 1 109 ? -5.963 -5.650 -17.965 1.00 71.88 109 ILE A N 1
ATOM 869 C CA . ILE A 1 109 ? -4.539 -5.972 -17.915 1.00 71.88 109 ILE A CA 1
ATOM 870 C C . ILE A 1 109 ? -3.952 -5.832 -19.319 1.00 71.88 109 ILE A C 1
ATOM 872 O O . ILE A 1 109 ? -3.935 -6.781 -20.102 1.00 71.88 109 ILE A O 1
ATOM 876 N N . ASP A 1 110 ? -3.468 -4.634 -19.634 1.00 79.38 110 ASP A N 1
ATOM 877 C CA . ASP A 1 110 ? -2.800 -4.330 -20.896 1.00 79.38 110 ASP A CA 1
ATOM 878 C C . ASP A 1 110 ? -1.262 -4.423 -20.787 1.00 79.38 110 ASP A C 1
ATOM 880 O O . ASP A 1 110 ? -0.665 -4.573 -19.713 1.00 79.38 110 ASP A O 1
ATOM 884 N N . GLU A 1 111 ? -0.578 -4.333 -21.930 1.00 78.38 111 GLU A N 1
ATOM 885 C CA . GLU A 1 111 ? 0.890 -4.358 -21.963 1.00 78.38 111 GLU A CA 1
ATOM 886 C C . GLU A 1 111 ? 1.511 -3.178 -21.198 1.00 78.38 111 GLU A C 1
ATOM 888 O O . GLU A 1 111 ? 2.619 -3.300 -20.663 1.00 78.38 111 GLU A O 1
ATOM 893 N N . SER A 1 112 ? 0.799 -2.048 -21.102 1.00 78.44 112 SER A N 1
ATOM 894 C CA . SER A 1 112 ? 1.278 -0.849 -20.414 1.00 78.44 112 SER A CA 1
ATOM 895 C C . SER A 1 112 ? 1.293 -1.025 -18.890 1.00 78.44 112 SER A C 1
ATOM 897 O O . SER A 1 112 ? 2.287 -0.664 -18.252 1.00 78.44 112 SER A O 1
ATOM 899 N N . LEU A 1 113 ? 0.274 -1.673 -18.313 1.00 80.31 113 LEU A N 1
ATOM 900 C CA . LEU A 1 113 ? 0.220 -2.084 -16.910 1.00 80.31 113 LEU A CA 1
ATOM 901 C C . LEU A 1 113 ? 1.373 -3.027 -16.583 1.00 80.31 113 LEU A C 1
ATOM 903 O O . LEU A 1 113 ? 2.124 -2.807 -15.632 1.00 80.31 113 LEU A O 1
ATOM 907 N N . VAL A 1 114 ? 1.548 -4.063 -17.407 1.00 81.19 114 VAL A N 1
ATOM 908 C CA . VAL A 1 114 ? 2.621 -5.050 -17.240 1.00 81.19 114 VAL A CA 1
ATOM 909 C C . VAL A 1 114 ? 3.991 -4.375 -17.296 1.00 81.19 114 VAL A C 1
ATOM 911 O O . VAL A 1 114 ? 4.868 -4.693 -16.491 1.00 81.19 114 VAL A O 1
ATOM 914 N N . HIS A 1 115 ? 4.191 -3.433 -18.219 1.00 80.69 115 HIS A N 1
ATOM 915 C CA . HIS A 1 115 ? 5.438 -2.683 -18.324 1.00 80.69 115 HIS A CA 1
ATOM 916 C C . HIS A 1 115 ? 5.708 -1.841 -17.071 1.00 80.69 115 HIS A C 1
ATOM 918 O O . HIS A 1 115 ? 6.794 -1.933 -16.495 1.00 80.69 115 HIS A O 1
ATOM 924 N N . ARG A 1 116 ? 4.711 -1.083 -16.603 1.00 81.88 116 ARG A N 1
ATOM 925 C CA . ARG A 1 116 ? 4.826 -0.245 -15.399 1.00 81.88 116 ARG A CA 1
ATOM 926 C C . ARG A 1 116 ? 5.091 -1.082 -14.153 1.00 81.88 116 ARG A C 1
ATOM 928 O O . ARG A 1 116 ? 5.994 -0.762 -13.390 1.00 81.88 116 ARG A O 1
ATOM 935 N N . LEU A 1 117 ? 4.412 -2.218 -13.993 1.00 83.62 117 LEU A N 1
ATOM 936 C CA . LEU A 1 117 ? 4.667 -3.153 -12.893 1.00 83.62 117 LEU A CA 1
ATOM 937 C C . LEU A 1 117 ? 6.082 -3.744 -12.937 1.00 83.62 117 LEU A C 1
ATOM 939 O O . LEU A 1 117 ? 6.705 -3.907 -11.889 1.00 83.62 117 LEU A O 1
ATOM 943 N N . ARG A 1 118 ? 6.633 -4.029 -14.126 1.00 83.31 118 ARG A N 1
ATOM 944 C CA . ARG A 1 118 ? 8.038 -4.457 -14.264 1.00 83.31 118 ARG A CA 1
ATOM 945 C C . ARG A 1 118 ? 9.015 -3.352 -13.865 1.00 83.31 118 ARG A C 1
ATOM 947 O O . ARG A 1 118 ? 10.017 -3.653 -13.218 1.00 83.31 118 ARG A O 1
ATOM 954 N N . GLN A 1 119 ? 8.729 -2.100 -14.218 1.00 81.69 119 GLN A N 1
ATOM 955 C CA . GLN A 1 119 ? 9.532 -0.954 -13.788 1.00 81.69 119 GLN A CA 1
ATOM 956 C C . GLN A 1 119 ? 9.473 -0.793 -12.266 1.00 81.69 119 GLN A C 1
ATOM 958 O O . GLN A 1 119 ? 10.520 -0.802 -11.618 1.00 81.69 119 GLN A O 1
ATOM 963 N N . THR A 1 120 ? 8.273 -0.786 -11.675 1.00 84.75 120 THR A N 1
ATOM 964 C CA . THR A 1 120 ? 8.076 -0.773 -10.217 1.00 84.75 120 THR A CA 1
ATOM 965 C C . THR A 1 120 ? 8.849 -1.909 -9.547 1.00 84.75 120 THR A C 1
ATOM 967 O O . THR A 1 120 ? 9.600 -1.663 -8.609 1.00 84.75 120 THR A O 1
ATOM 970 N N . TYR A 1 121 ? 8.766 -3.138 -10.064 1.00 83.12 121 TYR A N 1
ATOM 971 C CA . TYR A 1 121 ? 9.522 -4.284 -9.549 1.00 83.12 121 TYR A CA 1
ATOM 972 C C . TYR A 1 121 ? 11.042 -4.050 -9.560 1.00 83.12 121 TYR A C 1
ATOM 974 O O . TYR A 1 121 ? 11.721 -4.358 -8.580 1.00 83.12 121 TYR A O 1
ATOM 982 N N . ALA A 1 122 ? 11.590 -3.486 -10.641 1.00 80.31 122 ALA A N 1
ATOM 983 C CA . ALA A 1 122 ? 13.018 -3.192 -10.745 1.00 80.31 122 ALA A CA 1
ATOM 984 C C . ALA A 1 122 ? 13.462 -2.113 -9.740 1.00 80.31 122 ALA A C 1
ATOM 986 O O . ALA A 1 122 ? 14.520 -2.244 -9.115 1.00 80.31 122 ALA A O 1
ATOM 987 N N . HIS A 1 123 ? 12.643 -1.076 -9.541 1.00 80.94 123 HIS A N 1
ATOM 988 C CA . HIS A 1 123 ? 12.893 -0.053 -8.526 1.00 80.94 123 HIS A CA 1
ATOM 989 C C . HIS A 1 123 ? 12.817 -0.643 -7.113 1.00 80.94 123 HIS A C 1
ATOM 991 O O . HIS A 1 123 ? 13.747 -0.456 -6.334 1.00 80.94 123 HIS A O 1
ATOM 997 N N . VAL A 1 124 ? 11.793 -1.445 -6.806 1.00 78.75 124 VAL A N 1
ATOM 998 C CA . VAL A 1 124 ? 11.643 -2.153 -5.523 1.00 78.75 124 VAL A CA 1
ATOM 999 C C . VAL A 1 124 ? 12.839 -3.069 -5.244 1.00 78.75 124 VAL A C 1
ATOM 1001 O O . VAL A 1 124 ? 13.356 -3.071 -4.128 1.00 78.75 124 VAL A O 1
ATOM 1004 N N . PHE A 1 125 ? 13.318 -3.823 -6.241 1.00 75.12 125 PHE A N 1
ATOM 1005 C CA . PHE A 1 125 ? 14.489 -4.694 -6.097 1.00 75.12 125 PHE A CA 1
ATOM 1006 C C . PHE A 1 125 ? 15.742 -3.908 -5.695 1.00 75.12 125 PHE A C 1
ATOM 1008 O O . PHE A 1 125 ? 16.449 -4.299 -4.764 1.00 75.12 125 PHE A O 1
ATOM 1015 N N . PHE A 1 126 ? 15.986 -2.776 -6.357 1.00 73.94 126 PHE A N 1
ATOM 1016 C CA . PHE A 1 126 ? 17.099 -1.888 -6.029 1.00 73.94 126 PHE A CA 1
ATOM 1017 C C . PHE A 1 126 ? 16.932 -1.241 -4.649 1.00 73.94 126 PHE A C 1
ATOM 1019 O O . PHE A 1 126 ? 17.859 -1.212 -3.838 1.00 73.94 126 PHE A O 1
ATOM 1026 N N . LEU A 1 127 ? 15.736 -0.740 -4.342 1.00 72.38 127 LEU A N 1
ATOM 1027 C CA . LEU A 1 127 ? 15.466 -0.099 -3.061 1.00 72.38 127 LEU A CA 1
ATOM 1028 C C . LEU A 1 127 ? 15.615 -1.104 -1.914 1.00 72.38 127 LEU A C 1
ATOM 1030 O O . LEU A 1 127 ? 16.239 -0.771 -0.914 1.00 72.38 127 LEU A O 1
ATOM 1034 N N . LYS A 1 128 ? 15.190 -2.363 -2.081 1.00 70.62 128 LYS A N 1
ATOM 1035 C CA . LYS A 1 128 ? 15.374 -3.445 -1.095 1.00 70.62 128 LYS A CA 1
ATOM 1036 C C . LYS A 1 128 ? 16.841 -3.654 -0.722 1.00 70.62 128 LYS A C 1
ATOM 1038 O O . LYS A 1 128 ? 17.143 -3.868 0.453 1.00 70.62 128 LYS A O 1
ATOM 1043 N N . THR A 1 129 ? 17.763 -3.615 -1.688 1.00 66.44 129 THR A N 1
ATOM 1044 C CA . THR A 1 129 ? 19.194 -3.813 -1.399 1.00 66.44 129 THR A CA 1
ATOM 1045 C C . THR A 1 129 ? 19.795 -2.663 -0.594 1.00 66.44 129 THR A C 1
ATOM 1047 O O . THR A 1 129 ? 20.748 -2.879 0.154 1.00 66.44 129 THR A O 1
ATOM 1050 N N . HIS A 1 130 ? 19.205 -1.469 -0.683 1.00 64.81 130 HIS A N 1
ATOM 1051 C CA . HIS A 1 130 ? 19.646 -0.275 0.038 1.00 64.81 130 HIS A CA 1
ATOM 1052 C C . HIS A 1 130 ? 18.826 0.028 1.300 1.00 64.81 130 HIS A C 1
ATOM 1054 O O . HIS A 1 130 ? 19.313 0.720 2.187 1.00 64.81 130 HIS A O 1
ATOM 1060 N N . HIS A 1 131 ? 17.614 -0.514 1.406 1.00 62.47 131 HIS A N 1
ATOM 1061 C CA . HIS A 1 131 ? 16.653 -0.281 2.478 1.00 62.47 131 HIS A CA 1
ATOM 1062 C C . HIS A 1 131 ? 16.173 -1.620 3.043 1.00 62.47 131 HIS A C 1
ATOM 1064 O O . HIS A 1 131 ? 15.046 -2.060 2.818 1.00 62.47 131 HIS A O 1
ATOM 1070 N N . ARG A 1 132 ? 17.036 -2.270 3.834 1.00 57.50 132 ARG A N 1
ATOM 1071 C CA . ARG A 1 132 ? 16.747 -3.569 4.479 1.00 57.50 132 ARG A CA 1
ATOM 1072 C C . ARG A 1 132 ? 15.555 -3.556 5.449 1.00 57.50 132 ARG A C 1
ATOM 1074 O O . ARG A 1 132 ? 15.172 -4.614 5.932 1.00 57.50 132 ARG A O 1
ATOM 1081 N N . ARG A 1 133 ? 15.005 -2.381 5.764 1.00 55.38 133 ARG A N 1
ATOM 1082 C CA . ARG A 1 133 ? 13.921 -2.182 6.738 1.00 55.38 133 ARG A CA 1
ATOM 1083 C C . ARG A 1 133 ? 12.543 -1.970 6.106 1.00 55.38 133 ARG A C 1
ATOM 1085 O O . ARG A 1 133 ? 11.566 -1.892 6.838 1.00 55.38 133 ARG A O 1
ATOM 1092 N N . LEU A 1 134 ? 12.446 -1.887 4.779 1.00 54.19 134 LEU A N 1
ATOM 1093 C CA . LEU A 1 134 ? 11.151 -1.785 4.116 1.00 54.19 134 LEU A CA 1
ATOM 1094 C C . LEU A 1 134 ? 10.586 -3.203 3.851 1.00 54.19 134 LEU A C 1
ATOM 1096 O O . LEU A 1 134 ? 11.341 -4.034 3.333 1.00 54.19 134 LEU A O 1
ATOM 1100 N N . PRO A 1 135 ? 9.286 -3.509 4.070 1.00 61.78 135 PRO A N 1
ATOM 1101 C CA . PRO A 1 135 ? 8.595 -4.687 3.520 1.00 61.78 135 PRO A CA 1
ATOM 1102 C C . PRO A 1 135 ? 8.534 -4.703 1.977 1.00 61.78 135 PRO A C 1
ATOM 1104 O O . PRO A 1 135 ? 7.668 -5.338 1.379 1.00 61.78 135 PRO A O 1
ATOM 1107 N N . LEU A 1 136 ? 9.505 -4.088 1.296 1.00 69.50 136 LEU A N 1
ATOM 1108 C CA . LEU A 1 136 ? 9.732 -4.212 -0.140 1.00 69.50 136 LEU A CA 1
ATOM 1109 C C . LEU A 1 136 ? 9.889 -5.665 -0.572 1.00 69.50 136 LEU A C 1
ATOM 1111 O O . LEU A 1 136 ? 9.641 -5.964 -1.728 1.00 69.50 136 LEU A O 1
ATOM 1115 N N . LEU A 1 137 ? 10.256 -6.579 0.331 1.00 69.69 137 LEU A N 1
ATOM 1116 C CA . LEU A 1 137 ? 10.252 -8.008 0.032 1.00 69.69 137 LEU A CA 1
ATOM 1117 C C . LEU A 1 137 ? 8.839 -8.533 -0.263 1.00 69.69 137 LEU A C 1
ATOM 1119 O O . LEU A 1 137 ? 8.673 -9.311 -1.197 1.00 69.69 137 LEU A O 1
ATOM 1123 N N . GLN A 1 138 ? 7.835 -8.098 0.504 1.00 71.88 138 GLN A N 1
ATOM 1124 C CA . GLN A 1 138 ? 6.437 -8.479 0.292 1.00 71.88 138 GLN A CA 1
ATOM 1125 C C . GLN A 1 138 ? 5.884 -7.811 -0.966 1.00 71.88 138 GLN A C 1
ATOM 1127 O O . GLN A 1 138 ? 5.272 -8.488 -1.781 1.00 71.88 138 GLN A O 1
ATOM 1132 N N . LEU A 1 139 ? 6.175 -6.525 -1.189 1.00 77.25 139 LEU A N 1
ATOM 1133 C CA . LEU A 1 139 ? 5.761 -5.831 -2.413 1.00 77.25 139 LEU A CA 1
ATOM 1134 C C . LEU A 1 139 ? 6.416 -6.440 -3.665 1.00 77.25 139 LEU A C 1
ATOM 1136 O O . LEU A 1 139 ? 5.735 -6.719 -4.650 1.00 77.25 139 LEU A O 1
ATOM 1140 N N . GLN A 1 140 ? 7.724 -6.712 -3.609 1.00 77.75 140 GLN A N 1
ATOM 1141 C CA . GLN A 1 140 ? 8.460 -7.411 -4.664 1.00 77.75 140 GLN A CA 1
ATOM 1142 C C . GLN A 1 140 ? 7.824 -8.772 -4.945 1.00 77.75 140 GLN A C 1
ATOM 1144 O O . GLN A 1 140 ? 7.647 -9.139 -6.107 1.00 77.75 140 GLN A O 1
ATOM 1149 N N . PHE A 1 141 ? 7.478 -9.509 -3.885 1.00 77.94 141 PHE A N 1
ATOM 1150 C CA . PHE A 1 141 ? 6.807 -10.792 -3.996 1.00 77.94 141 PHE A CA 1
ATOM 1151 C C . PHE A 1 141 ? 5.443 -10.650 -4.686 1.00 77.94 141 PHE A C 1
ATOM 1153 O O . PHE A 1 141 ? 5.226 -11.274 -5.718 1.00 77.94 141 PHE A O 1
ATOM 1160 N N . CYS A 1 142 ? 4.557 -9.781 -4.198 1.00 82.00 142 CYS A N 1
ATOM 1161 C CA . CYS A 1 142 ? 3.229 -9.576 -4.780 1.00 82.00 142 CYS A CA 1
ATOM 1162 C C . CYS A 1 142 ? 3.295 -9.215 -6.272 1.00 82.00 142 CYS A C 1
ATOM 1164 O O . CYS A 1 142 ? 2.614 -9.839 -7.088 1.00 82.00 142 CYS A O 1
ATOM 1166 N N . ILE A 1 143 ? 4.163 -8.268 -6.648 1.00 82.50 143 ILE A N 1
ATOM 1167 C CA . ILE A 1 143 ? 4.324 -7.849 -8.048 1.00 82.50 143 ILE A CA 1
ATOM 1168 C C . ILE A 1 143 ? 4.868 -8.998 -8.905 1.00 82.50 143 ILE A C 1
ATOM 1170 O O . ILE A 1 143 ? 4.368 -9.241 -10.002 1.00 82.50 143 ILE A O 1
ATOM 1174 N N . GLY A 1 144 ? 5.879 -9.728 -8.429 1.00 80.75 144 GLY A N 1
ATOM 1175 C CA . GLY A 1 144 ? 6.459 -10.823 -9.204 1.00 80.75 144 GLY A CA 1
ATOM 1176 C C . GLY A 1 144 ? 5.514 -12.014 -9.377 1.00 80.75 144 GLY A C 1
ATOM 11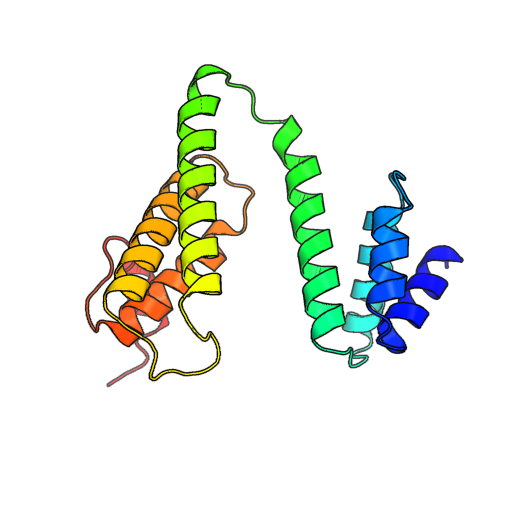77 O O . GLY A 1 144 ? 5.470 -12.590 -10.465 1.00 80.75 144 GLY A O 1
ATOM 1178 N N . VAL A 1 145 ? 4.696 -12.335 -8.366 1.00 81.44 145 VAL A N 1
ATOM 1179 C CA . VAL A 1 145 ? 3.629 -13.343 -8.483 1.00 81.44 145 VAL A CA 1
ATOM 1180 C C . VAL A 1 145 ? 2.607 -12.917 -9.531 1.00 81.44 145 VAL A C 1
ATOM 1182 O O . VAL A 1 145 ? 2.309 -13.691 -10.438 1.00 81.44 145 VAL A O 1
ATOM 1185 N N . PHE A 1 146 ? 2.121 -11.677 -9.456 1.00 81.69 146 PHE A N 1
ATOM 1186 C CA . PHE A 1 146 ? 1.158 -11.145 -10.417 1.00 81.69 146 PHE A CA 1
ATOM 1187 C C . PHE A 1 146 ? 1.702 -11.184 -11.853 1.00 81.69 146 PHE A C 1
ATOM 1189 O O . PHE A 1 146 ? 1.048 -11.692 -12.762 1.00 81.69 146 PHE A O 1
ATOM 1196 N N . LEU A 1 147 ? 2.940 -10.728 -12.059 1.00 81.19 147 LEU A N 1
ATOM 1197 C CA . LEU A 1 147 ? 3.585 -10.746 -13.371 1.00 81.19 147 LEU A CA 1
ATOM 1198 C C . LEU A 1 147 ? 3.790 -12.171 -13.909 1.00 81.19 147 LEU A C 1
ATOM 1200 O O . LEU A 1 147 ? 3.613 -12.382 -15.111 1.00 81.19 147 LEU A O 1
ATOM 1204 N N . LYS A 1 148 ? 4.131 -13.150 -13.056 1.00 78.50 148 LYS A N 1
ATOM 1205 C CA . LYS A 1 148 ? 4.216 -14.568 -13.453 1.00 78.50 148 LYS A CA 1
ATOM 1206 C C . LYS A 1 148 ? 2.848 -15.083 -13.911 1.00 78.50 148 LYS A C 1
ATOM 1208 O O . LYS A 1 148 ? 2.771 -15.700 -14.969 1.00 78.50 148 LYS A O 1
ATOM 1213 N N . LEU A 1 149 ? 1.789 -14.800 -13.148 1.00 78.25 149 LEU A N 1
ATOM 1214 C CA . LEU A 1 149 ? 0.422 -15.240 -13.452 1.00 78.25 149 LEU A CA 1
ATOM 1215 C C . LEU A 1 149 ? -0.096 -14.663 -14.774 1.00 78.25 149 LEU A C 1
ATOM 1217 O O . LEU A 1 149 ? -0.641 -15.398 -15.588 1.00 78.25 149 LEU A O 1
ATOM 1221 N N . VAL A 1 150 ? 0.105 -13.365 -15.005 1.00 75.88 150 VAL A N 1
ATOM 1222 C CA . VAL A 1 150 ? -0.424 -12.669 -16.189 1.00 75.88 150 VAL A CA 1
ATOM 1223 C C . VAL A 1 150 ? 0.383 -12.971 -17.448 1.00 75.88 150 VAL A C 1
ATOM 1225 O O . VAL A 1 150 ? -0.179 -13.082 -18.533 1.00 75.88 150 VAL A O 1
ATOM 1228 N N . THR A 1 151 ? 1.711 -13.068 -17.338 1.00 75.44 151 THR A N 1
ATOM 1229 C CA . THR A 1 151 ? 2.574 -13.149 -18.530 1.00 75.44 151 THR A CA 1
ATOM 1230 C C . THR A 1 151 ? 3.043 -14.559 -18.862 1.00 75.44 151 THR A C 1
ATOM 1232 O O . THR A 1 151 ? 3.612 -14.762 -19.934 1.00 75.44 151 THR A O 1
ATOM 1235 N N . GLY A 1 152 ? 2.860 -15.521 -17.950 1.00 68.19 152 GLY A N 1
ATOM 1236 C CA . GLY A 1 152 ? 3.311 -16.909 -18.100 1.00 68.19 152 GLY A CA 1
ATOM 1237 C C . GLY A 1 152 ? 4.832 -17.078 -18.207 1.00 68.19 152 GLY A C 1
ATOM 1238 O O . GLY A 1 152 ? 5.315 -18.189 -18.405 1.00 68.19 152 GLY A O 1
ATOM 1239 N N . LYS A 1 153 ? 5.604 -15.990 -18.095 1.00 63.50 153 LYS A N 1
ATOM 1240 C CA . LYS A 1 153 ? 7.063 -15.982 -18.226 1.00 63.50 153 LYS A CA 1
ATOM 1241 C C . LYS A 1 153 ? 7.717 -15.823 -16.854 1.00 63.50 153 LYS A C 1
ATOM 1243 O O . LYS A 1 153 ? 7.206 -15.056 -16.031 1.00 63.50 153 LYS A O 1
ATOM 1248 N N . PRO A 1 154 ? 8.869 -16.475 -16.613 1.00 59.59 154 PRO A N 1
ATOM 1249 C CA . PRO A 1 154 ? 9.672 -16.179 -15.438 1.00 59.59 154 PRO A CA 1
ATOM 1250 C C . PRO A 1 154 ? 10.059 -14.695 -15.454 1.00 59.59 154 PRO A C 1
ATOM 1252 O O . PRO A 1 154 ? 10.471 -14.138 -16.474 1.00 59.59 154 PRO A O 1
ATOM 1255 N N . VAL A 1 155 ? 9.868 -14.020 -14.323 1.00 59.38 155 VAL A N 1
ATOM 1256 C CA . VAL A 1 155 ? 10.351 -12.651 -14.127 1.00 59.38 155 VAL A CA 1
ATOM 1257 C C . VAL A 1 155 ? 11.797 -12.768 -13.657 1.00 59.38 155 VAL A C 1
ATOM 1259 O O . VAL A 1 155 ? 12.057 -13.489 -12.698 1.00 59.38 155 VAL A O 1
ATOM 1262 N N . ASN A 1 156 ? 12.738 -12.086 -14.317 1.00 56.69 156 ASN A N 1
ATOM 1263 C CA . ASN A 1 156 ? 14.161 -12.138 -13.960 1.00 56.69 156 ASN A CA 1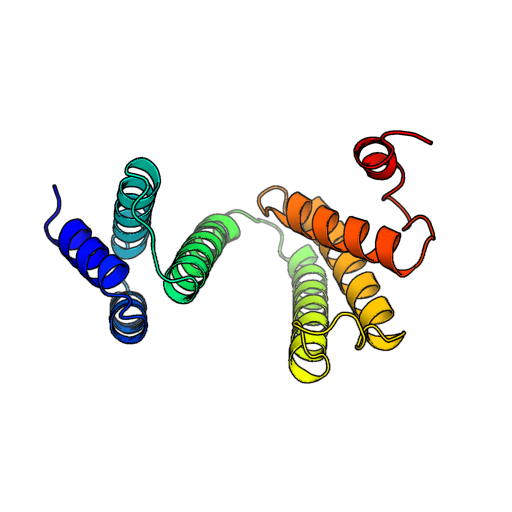
ATOM 1264 C C . ASN A 1 156 ? 14.360 -11.921 -12.443 1.00 56.69 156 ASN A C 1
ATOM 1266 O O . ASN A 1 156 ? 13.989 -10.878 -11.899 1.00 56.69 156 ASN A O 1
ATOM 1270 N N . GLY A 1 157 ? 14.923 -12.924 -11.760 1.00 53.53 157 GLY A N 1
ATOM 1271 C CA . GLY A 1 157 ? 15.139 -12.929 -10.305 1.00 53.53 157 GLY A CA 1
ATOM 1272 C C . GLY A 1 157 ? 13.981 -13.479 -9.455 1.00 53.53 157 GLY A C 1
ATOM 1273 O O . GLY A 1 157 ? 14.081 -13.461 -8.230 1.00 53.53 157 GLY A O 1
ATOM 1274 N N . PHE A 1 158 ? 12.903 -13.970 -10.075 1.00 48.69 158 PHE A N 1
ATOM 1275 C CA . PHE A 1 158 ? 11.715 -14.519 -9.409 1.00 48.69 158 PHE A CA 1
ATOM 1276 C C . PHE A 1 158 ? 11.611 -16.052 -9.476 1.00 48.69 158 PHE A C 1
ATOM 1278 O O . PHE A 1 158 ? 10.740 -16.629 -8.827 1.00 48.69 158 PHE A O 1
ATOM 1285 N N . ASP A 1 159 ? 12.528 -16.727 -10.178 1.00 53.50 159 ASP A N 1
ATOM 1286 C CA . ASP A 1 159 ? 12.620 -18.200 -10.209 1.00 53.50 159 ASP A CA 1
ATOM 1287 C C . ASP A 1 159 ? 12.733 -18.800 -8.796 1.00 53.50 159 ASP A C 1
ATOM 1289 O O . ASP A 1 159 ? 12.223 -19.879 -8.511 1.00 53.50 159 ASP A O 1
ATOM 1293 N N . ILE A 1 160 ? 13.319 -18.041 -7.868 1.00 50.72 160 ILE A N 1
ATOM 1294 C CA . ILE A 1 160 ? 13.488 -18.414 -6.458 1.00 50.72 160 ILE A CA 1
ATOM 1295 C C . ILE A 1 160 ? 12.140 -18.510 -5.713 1.00 50.72 160 ILE A C 1
ATOM 1297 O O . ILE A 1 160 ? 12.007 -19.292 -4.778 1.00 50.72 160 ILE A O 1
ATOM 1301 N N . TYR A 1 161 ? 11.130 -17.739 -6.136 1.00 47.34 161 TYR A N 1
ATOM 1302 C CA . TYR A 1 161 ? 9.768 -17.755 -5.579 1.00 47.34 161 TYR A CA 1
ATOM 1303 C C . TYR A 1 161 ? 8.786 -18.569 -6.435 1.00 47.34 161 TYR A C 1
ATOM 1305 O O . TYR A 1 161 ? 7.650 -18.799 -6.026 1.00 47.34 161 TYR A O 1
ATOM 1313 N N . ALA A 1 162 ? 9.199 -19.027 -7.622 1.00 46.94 162 ALA A N 1
ATOM 1314 C CA . ALA A 1 162 ? 8.400 -19.937 -8.437 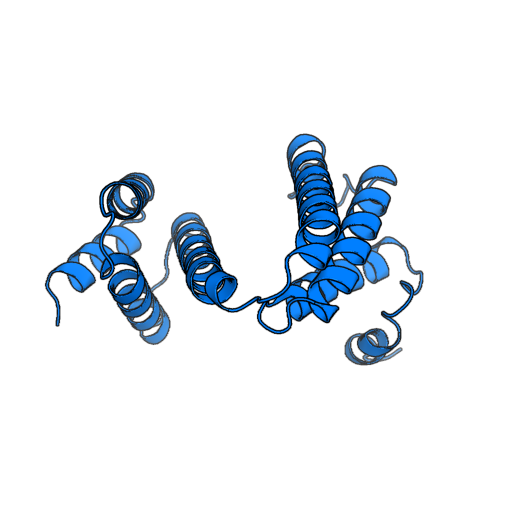1.00 46.94 162 ALA A CA 1
ATOM 1315 C C . ALA A 1 162 ? 8.165 -21.275 -7.715 1.00 46.94 162 ALA A C 1
ATOM 1317 O O . ALA A 1 162 ? 7.059 -21.807 -7.790 1.00 46.94 162 ALA A O 1
ATOM 1318 N N . PHE A 1 163 ? 9.153 -21.736 -6.937 1.00 46.47 163 PHE A N 1
ATOM 1319 C CA . PHE A 1 163 ? 9.071 -22.941 -6.104 1.00 46.47 163 PHE A CA 1
ATOM 1320 C C . PHE A 1 163 ? 7.951 -22.909 -5.057 1.00 46.47 163 PHE A C 1
ATOM 1322 O O . PHE A 1 163 ? 7.445 -23.960 -4.679 1.00 46.47 163 PHE A O 1
ATOM 1329 N N . THR A 1 164 ? 7.542 -21.732 -4.575 1.00 48.09 164 THR A N 1
ATOM 1330 C CA . THR A 1 164 ? 6.454 -21.610 -3.590 1.00 48.09 164 THR A CA 1
ATOM 1331 C C . THR A 1 164 ? 5.061 -21.650 -4.217 1.00 48.09 164 THR A C 1
ATOM 1333 O O . THR A 1 164 ? 4.087 -21.835 -3.491 1.00 48.09 164 THR A O 1
ATOM 1336 N N . ILE A 1 165 ? 4.956 -21.477 -5.539 1.00 50.31 165 ILE A N 1
ATOM 1337 C CA . ILE A 1 165 ? 3.684 -21.482 -6.278 1.00 50.31 165 ILE A CA 1
ATOM 1338 C C . ILE A 1 165 ? 3.480 -22.792 -7.045 1.00 50.31 165 ILE A C 1
ATOM 1340 O O . ILE A 1 165 ? 2.335 -23.197 -7.233 1.00 50.31 165 ILE A O 1
ATOM 1344 N N . ASP A 1 166 ? 4.552 -23.501 -7.409 1.00 45.72 166 ASP A N 1
ATOM 1345 C CA . ASP A 1 166 ? 4.448 -24.850 -7.972 1.00 45.72 166 ASP A CA 1
ATOM 1346 C C . ASP A 1 166 ? 4.079 -25.876 -6.891 1.00 45.72 166 ASP A C 1
ATOM 1348 O O . ASP A 1 166 ? 4.904 -26.625 -6.370 1.00 45.72 166 ASP A O 1
ATOM 1352 N N . LYS A 1 167 ? 2.784 -25.943 -6.575 1.00 43.34 167 LYS A N 1
ATOM 1353 C CA . LYS A 1 167 ? 2.149 -27.191 -6.150 1.00 43.34 167 LYS A CA 1
ATOM 1354 C C . LYS A 1 167 ? 1.446 -27.816 -7.351 1.00 43.34 167 LYS A C 1
ATOM 1356 O O . LYS A 1 167 ? 0.254 -27.613 -7.534 1.00 43.34 167 LYS A O 1
ATOM 1361 N N . GLY A 1 168 ? 2.216 -28.600 -8.100 1.00 41.19 168 GLY A N 1
ATOM 1362 C CA . GLY A 1 168 ? 1.748 -29.771 -8.842 1.00 41.19 168 GLY A CA 1
ATOM 1363 C C . GLY A 1 168 ? 0.876 -29.525 -10.074 1.00 41.19 168 GLY A C 1
ATOM 1364 O O . GLY A 1 168 ? -0.318 -29.255 -9.965 1.00 41.19 168 GLY A O 1
ATOM 1365 N N . MET A 1 169 ? 1.454 -29.818 -11.236 1.00 33.28 169 MET A N 1
ATOM 1366 C CA . MET A 1 169 ? 0.864 -30.822 -12.125 1.00 33.28 169 MET A CA 1
ATOM 1367 C C . MET A 1 169 ? 1.818 -32.006 -12.210 1.00 33.28 169 MET A C 1
ATOM 1369 O O . MET A 1 169 ? 3.041 -31.748 -12.279 1.00 33.28 169 MET A O 1
#

Organism: Anopheles sinensis (NCBI:txid74873)

Foldseek 3Di:
DDPLLVVLLVCQLVQPVVVNVCQVVVDPDPCSLVSLVVSVVVCVVVVPDGDPSSVVVSVVVNLVVLVVVVVVPDPDDVVVVVLVVLVVLLVVLVVCCVVQADPPDPVRDDPSNLVSLLSNLVSLVVVCVVCVRHVSVVVNVVSQVVSCVPVVDHRVPCPVVVVVVPPDD

Sequence (169 aa):
MDRSCRKIQNIMINGNLSELEQLVQDETDDFTIPNLTQAYAELKHRNIPLAAEIVHFVEYELIKASYQNTAYQAVGMAKHDELSSRTADMVKCIDLIEKHHQTGLYTDIDESLVHRLRQTYAHVFFLKTHHRRLPLLQLQFCIGVFLKLVTGKPVNGFDIYAFTIDKGM

pLDDT: mean 74.07, std 13.96, range [33.28, 91.81]